Protein AF-X1DG76-F1 (afdb_monomer_lite)

InterPro domains:
  IPR006342 Me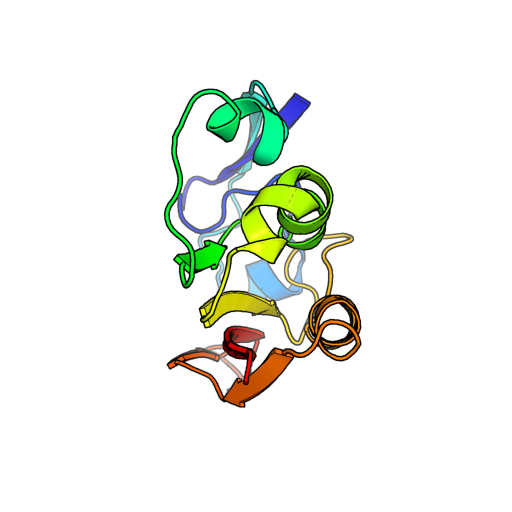thyltransferase FkbM [PF05050] (11-111)
  IPR006342 Methyltransferase FkbM [TIGR01444] (19-85)
  IPR029063 S-adenosyl-L-methionine-dependent methyltransferase superfamily [G3DSA:3.40.50.150] (1-119)
  IPR029063 S-adenosyl-L-methionine-dependent methyltransferase superfamily [SSF53335] (3-111)
  IPR053188 FkbM Methyltransferase [PTHR36973] (4-135)

Secondary structure (DSSP, 8-state):
-EEEEESSGGG-BSSPBPHHHHHH-GGG--EEEEE-----HHHHHTTS---SSEEEEE--SS-HHHHHHT-HHHHHTEEEEEEEEESS-SBTT---HHHHHHHHHTTTEEEEEEEEEEE-TTT--EEEEEEEEEE-

Sequence (136 aa):
TEFNLNDFSASSSFHIISQSHVQAFPQTTNTRPIKVKVERLDDILSGYDLEEELLIKVDVQGFEDKVIAGGKVTFSKAKILLIEVSFVTLYESQPLFEDIYAQFISTGFRYAGNLDQVVNPVNGEILQADAIFIRN

Organism: NCBI:txid412755

Foldseek 3Di:
DKWKQFPPRLQTANFAFDPLLCQLPVSRPGIDIDDDDDAQPCVVCVPPPDAAADEEEDRHNQCQVVNCVSCVVVVLRHQKYFYKAFCDDRGPPGDHPVRVQVVPPVVQKDWDDFPDFDARPPPRHTTITRTMIGHD

Structure (mmCIF, N/CA/C/O backbone):
data_AF-X1DG76-F1
#
_entry.id   AF-X1DG76-F1
#
loop_
_atom_site.group_PDB
_atom_site.id
_atom_site.type_symbol
_atom_site.label_atom_id
_atom_site.label_alt_id
_atom_site.label_comp_id
_atom_site.label_asym_id
_atom_site.label_entity_id
_atom_site.label_seq_id
_atom_site.pdbx_PDB_ins_code
_atom_site.Cartn_x
_atom_site.Cartn_y
_atom_site.Cartn_z
_atom_site.occupancy
_atom_site.B_iso_or_equiv
_atom_site.auth_seq_id
_atom_site.auth_comp_id
_atom_site.auth_asym_id
_atom_site.auth_atom_id
_atom_site.pdbx_PDB_model_num
ATOM 1 N N . THR A 1 1 ? 15.184 10.406 5.556 1.00 91.69 1 THR A N 1
ATOM 2 C CA . THR A 1 1 ? 15.323 9.117 4.845 1.00 91.69 1 THR A CA 1
ATOM 3 C C . THR A 1 1 ? 15.474 9.374 3.359 1.00 91.69 1 THR A C 1
ATOM 5 O O . THR A 1 1 ? 15.125 10.463 2.913 1.00 91.69 1 THR A O 1
ATOM 8 N N . GLU A 1 2 ? 16.081 8.453 2.617 1.00 96.06 2 GLU A N 1
ATOM 9 C CA . GLU A 1 2 ? 16.144 8.525 1.152 1.00 96.06 2 GLU A CA 1
ATOM 10 C C . GLU A 1 2 ? 14.857 7.964 0.544 1.00 96.06 2 GLU A C 1
ATOM 12 O O . GLU A 1 2 ? 14.339 6.977 1.053 1.00 96.06 2 GLU A O 1
ATOM 17 N N . PHE A 1 3 ? 14.332 8.619 -0.486 1.00 97.88 3 PHE A N 1
ATOM 18 C CA . PHE A 1 3 ? 13.124 8.232 -1.210 1.00 97.88 3 PHE A CA 1
ATOM 19 C C . PHE A 1 3 ? 13.397 8.305 -2.710 1.00 97.88 3 PHE A C 1
ATOM 21 O O . PHE A 1 3 ? 14.063 9.234 -3.174 1.00 97.88 3 PHE A O 1
ATOM 28 N N . ASN A 1 4 ? 12.884 7.336 -3.454 1.00 97.94 4 ASN A N 1
ATOM 29 C CA . ASN A 1 4 ? 13.097 7.188 -4.881 1.00 97.94 4 ASN A CA 1
ATOM 30 C C . ASN A 1 4 ? 11.962 7.894 -5.630 1.00 97.94 4 ASN A C 1
ATOM 32 O O . ASN A 1 4 ? 10.866 7.357 -5.789 1.00 97.94 4 ASN A O 1
ATOM 36 N N . LEU A 1 5 ? 12.220 9.126 -6.071 1.00 98.00 5 LEU A N 1
ATOM 37 C CA . LEU A 1 5 ? 11.264 9.903 -6.853 1.00 98.00 5 LEU A CA 1
ATOM 38 C C . LEU A 1 5 ? 11.346 9.484 -8.322 1.00 98.00 5 LEU A C 1
ATOM 40 O O . LEU A 1 5 ? 12.399 9.640 -8.945 1.00 98.00 5 LEU A O 1
ATOM 44 N N . ASN A 1 6 ? 10.239 8.977 -8.854 1.00 98.12 6 ASN A N 1
ATOM 45 C CA . ASN A 1 6 ? 10.119 8.556 -10.244 1.00 98.12 6 ASN A CA 1
ATOM 46 C C . ASN A 1 6 ? 9.556 9.690 -11.117 1.00 98.12 6 ASN A C 1
ATOM 48 O O . ASN A 1 6 ? 8.743 10.487 -10.644 1.00 98.12 6 ASN A O 1
ATOM 52 N N . ASP A 1 7 ? 9.959 9.752 -12.388 1.00 97.12 7 ASP A N 1
ATOM 53 C CA . ASP A 1 7 ? 9.389 10.707 -13.353 1.00 97.12 7 ASP A CA 1
ATOM 54 C C . ASP A 1 7 ? 7.881 10.470 -13.567 1.00 97.12 7 ASP A C 1
ATOM 56 O O . ASP A 1 7 ? 7.115 11.419 -13.747 1.00 97.12 7 ASP A O 1
ATOM 60 N N . PHE A 1 8 ? 7.435 9.212 -13.489 1.00 95.94 8 PHE A N 1
ATOM 61 C CA . PHE A 1 8 ? 6.028 8.862 -13.360 1.00 95.94 8 PHE A CA 1
ATOM 62 C C . PHE A 1 8 ? 5.655 8.834 -11.876 1.00 95.94 8 PHE A C 1
ATOM 64 O O . PHE A 1 8 ? 5.919 7.866 -11.164 1.00 95.94 8 PHE A O 1
ATOM 71 N N . SER A 1 9 ? 5.047 9.920 -11.390 1.00 92.62 9 SER A N 1
ATOM 72 C CA . SER A 1 9 ? 4.872 10.165 -9.951 1.00 92.62 9 SER A CA 1
ATOM 73 C C . SER A 1 9 ? 4.184 9.025 -9.195 1.00 92.62 9 SER A C 1
ATOM 75 O O . SER A 1 9 ? 4.544 8.778 -8.046 1.00 92.62 9 SER A O 1
ATOM 77 N N . ALA A 1 10 ? 3.252 8.316 -9.843 1.00 93.75 10 ALA A N 1
ATOM 78 C CA . ALA A 1 10 ? 2.527 7.185 -9.265 1.00 93.75 10 ALA A CA 1
ATOM 79 C C . ALA A 1 10 ? 3.415 5.966 -8.952 1.00 93.75 10 ALA A C 1
ATOM 81 O O . ALA A 1 10 ? 2.981 5.097 -8.217 1.00 93.75 10 ALA A O 1
ATOM 82 N N . SER A 1 11 ? 4.659 5.918 -9.444 1.00 96.81 11 SER A N 1
ATOM 83 C CA . SER A 1 11 ? 5.606 4.830 -9.163 1.00 96.81 11 SER A CA 1
ATOM 84 C C . SER A 1 11 ? 6.736 5.223 -8.205 1.00 96.81 11 SER A C 1
ATOM 86 O O . SER A 1 11 ? 7.717 4.488 -8.075 1.00 96.81 11 SER A O 1
ATOM 88 N N . SER A 1 12 ? 6.636 6.374 -7.536 1.00 97.69 12 SER A N 1
ATOM 89 C CA . SER A 1 12 ? 7.638 6.793 -6.548 1.00 97.69 12 SER A CA 1
ATOM 90 C C . SER A 1 12 ? 7.518 5.974 -5.262 1.00 97.69 12 SER A C 1
ATOM 92 O O . SER A 1 12 ? 6.417 5.786 -4.758 1.00 97.69 12 SER A O 1
ATOM 94 N N . SER A 1 13 ? 8.640 5.525 -4.700 1.00 97.69 13 SER A N 1
ATOM 95 C CA . SER A 1 13 ? 8.638 4.611 -3.549 1.00 97.69 13 SER A CA 1
ATOM 96 C C . S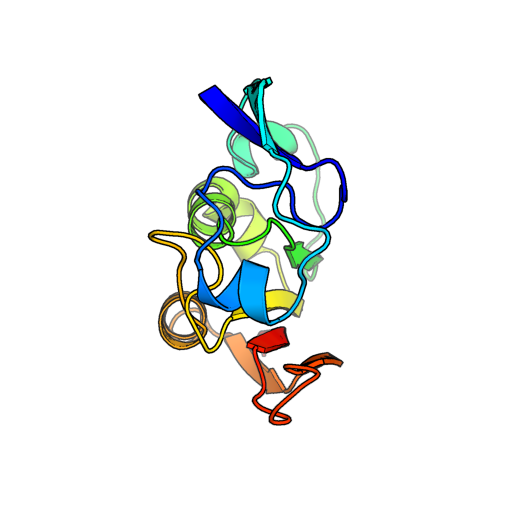ER A 1 13 ? 9.865 4.797 -2.653 1.00 97.69 13 SER A C 1
ATOM 98 O O . SER A 1 13 ? 10.865 5.401 -3.033 1.00 97.69 13 SER A O 1
ATOM 100 N N . PHE A 1 14 ? 9.818 4.262 -1.433 1.00 97.50 14 PHE A N 1
ATOM 101 C CA . PHE A 1 14 ? 11.026 4.057 -0.625 1.00 97.50 14 PHE A CA 1
ATOM 102 C C . PHE A 1 14 ? 11.874 2.887 -1.134 1.00 97.50 14 PHE A C 1
ATOM 104 O O . PHE A 1 14 ? 13.072 2.829 -0.857 1.00 97.50 14 PHE A O 1
ATOM 111 N N . HIS A 1 15 ? 11.263 1.973 -1.881 1.00 97.25 15 HIS A N 1
ATOM 112 C CA . HIS A 1 15 ? 11.909 0.793 -2.430 1.00 97.25 15 HIS A CA 1
ATOM 113 C C . HIS A 1 15 ? 12.430 1.039 -3.849 1.00 97.25 15 HIS A C 1
ATOM 115 O O . HIS A 1 15 ? 12.040 1.992 -4.528 1.00 97.25 15 HIS A O 1
ATOM 121 N N . ILE A 1 16 ? 13.365 0.194 -4.278 1.00 97.00 16 ILE A N 1
ATOM 122 C CA . ILE A 1 16 ? 13.906 0.202 -5.640 1.00 97.00 16 ILE A CA 1
ATOM 123 C C . ILE A 1 16 ? 12.899 -0.503 -6.549 1.00 97.00 16 ILE A C 1
ATOM 125 O O . ILE A 1 16 ? 12.393 -1.560 -6.188 1.00 97.00 16 ILE A O 1
ATOM 129 N N . ILE A 1 17 ? 12.596 0.069 -7.713 1.00 96.94 17 ILE A N 1
ATOM 130 C CA . ILE A 1 17 ? 11.694 -0.548 -8.697 1.00 96.94 17 ILE A CA 1
ATOM 131 C C . ILE A 1 17 ? 12.324 -1.840 -9.235 1.00 96.94 17 ILE A C 1
ATOM 133 O O . ILE A 1 17 ? 13.488 -1.849 -9.636 1.00 96.94 17 ILE A O 1
ATOM 137 N N . SER A 1 18 ? 11.551 -2.927 -9.263 1.00 97.06 18 SER A N 1
ATOM 138 C CA . SER A 1 18 ? 12.010 -4.222 -9.765 1.00 97.06 18 SER A CA 1
ATOM 139 C C . SER A 1 18 ? 12.012 -4.285 -11.299 1.00 97.06 18 SER A C 1
ATOM 141 O O . SER A 1 18 ? 11.375 -3.495 -12.001 1.00 97.06 18 SER A O 1
ATOM 143 N N . GLN A 1 19 ? 12.691 -5.292 -11.853 1.00 95.25 19 GLN A N 1
ATOM 144 C CA . GLN A 1 19 ? 12.702 -5.507 -13.300 1.00 95.25 19 GLN A CA 1
ATOM 145 C C . GLN A 1 19 ? 11.311 -5.845 -13.865 1.00 95.25 19 GLN A C 1
ATOM 147 O O . GLN A 1 19 ? 10.984 -5.395 -14.961 1.00 95.25 19 GLN A O 1
ATOM 152 N N . SER A 1 20 ? 10.489 -6.614 -13.145 1.00 93.81 20 SER A N 1
ATOM 153 C CA . SER A 1 20 ? 9.125 -6.966 -13.574 1.00 93.81 20 SER A CA 1
ATOM 154 C C . SER A 1 20 ? 8.223 -5.737 -13.661 1.00 93.81 20 SER A C 1
ATOM 156 O O . SER A 1 20 ? 7.438 -5.632 -14.601 1.00 93.81 20 SER A O 1
ATOM 158 N N . HIS A 1 21 ? 8.385 -4.770 -12.752 1.00 96.50 21 HIS A N 1
ATOM 159 C CA . HIS A 1 21 ? 7.687 -3.490 -12.837 1.00 96.50 21 HIS A CA 1
ATOM 160 C C . HIS A 1 21 ? 8.092 -2.737 -14.106 1.00 96.50 21 HIS A C 1
ATOM 162 O O . HIS A 1 21 ? 7.225 -2.371 -14.891 1.00 96.50 21 HIS A O 1
ATOM 168 N N . VAL A 1 22 ? 9.393 -2.574 -14.370 1.00 96.44 22 VAL A N 1
ATOM 169 C CA . VAL A 1 22 ? 9.875 -1.903 -15.595 1.00 96.44 22 VAL A CA 1
ATOM 170 C C . VAL A 1 22 ? 9.393 -2.611 -16.865 1.00 96.44 22 VAL A C 1
ATOM 172 O O . VAL A 1 22 ? 9.063 -1.958 -17.850 1.00 96.44 22 VAL A O 1
ATOM 175 N N . GLN A 1 23 ? 9.338 -3.944 -16.865 1.00 95.19 23 GLN A N 1
ATOM 176 C CA . GLN A 1 23 ? 8.831 -4.710 -18.006 1.00 95.19 23 GLN A CA 1
ATOM 177 C C . GLN A 1 23 ? 7.336 -4.471 -18.249 1.00 95.19 23 GLN A C 1
ATOM 179 O O . GLN A 1 23 ? 6.929 -4.341 -19.402 1.00 95.19 23 GLN A O 1
ATOM 184 N N . ALA A 1 24 ? 6.531 -4.402 -17.186 1.00 95.25 24 ALA A N 1
ATOM 185 C CA . ALA A 1 24 ? 5.104 -4.107 -17.283 1.00 95.25 24 ALA A CA 1
ATOM 186 C C . ALA A 1 24 ? 4.837 -2.632 -17.633 1.00 95.25 24 ALA A C 1
ATOM 188 O O . ALA A 1 24 ? 3.929 -2.336 -18.409 1.00 95.25 24 ALA A O 1
ATOM 189 N N . PHE A 1 25 ? 5.650 -1.715 -17.104 1.00 95.44 25 PHE A N 1
ATOM 190 C CA . PHE A 1 25 ? 5.480 -0.268 -17.221 1.00 95.44 25 PHE A CA 1
ATOM 191 C C . PHE A 1 25 ? 6.811 0.424 -17.565 1.00 95.44 25 PHE A C 1
ATOM 193 O O . PHE A 1 25 ? 7.445 1.025 -16.698 1.00 95.44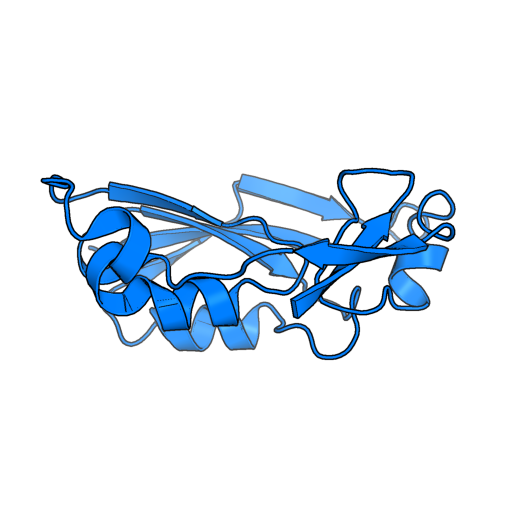 25 PHE A O 1
ATOM 200 N N . PRO A 1 26 ? 7.254 0.399 -18.836 1.00 95.56 26 PRO A N 1
ATOM 201 C CA . PRO A 1 26 ? 8.561 0.931 -19.235 1.00 95.56 26 PRO A CA 1
ATOM 202 C C . PRO A 1 26 ? 8.789 2.416 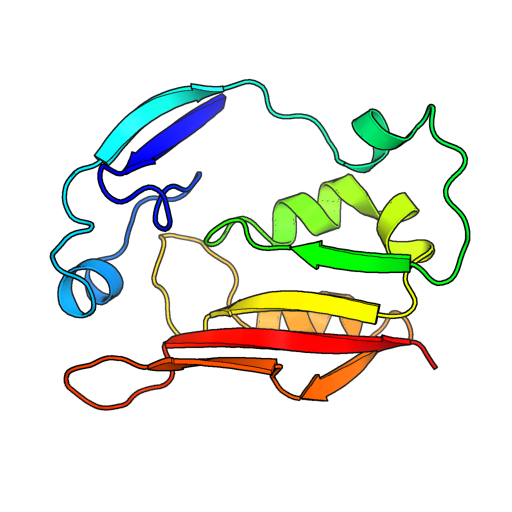-18.927 1.00 95.56 26 PRO A C 1
ATOM 204 O O . PRO A 1 26 ? 9.931 2.861 -18.871 1.00 95.56 26 PRO A O 1
ATOM 207 N N . GLN A 1 27 ? 7.728 3.199 -18.710 1.00 95.50 27 GLN A N 1
ATOM 208 C CA . GLN A 1 27 ? 7.833 4.606 -18.319 1.00 95.50 27 GLN A CA 1
ATOM 209 C C . GLN A 1 27 ? 8.418 4.825 -16.911 1.00 95.50 27 GLN A C 1
ATOM 211 O O . GLN A 1 27 ? 8.738 5.959 -16.567 1.00 95.50 27 GLN A O 1
ATOM 216 N N . THR A 1 28 ? 8.569 3.774 -16.099 1.00 96.25 28 THR A N 1
ATOM 217 C CA . THR A 1 28 ? 9.014 3.873 -14.699 1.00 96.25 28 THR A CA 1
ATOM 218 C C . THR A 1 28 ? 10.526 3.693 -14.522 1.00 96.25 28 THR A C 1
ATOM 220 O O . THR A 1 28 ? 11.015 3.614 -13.398 1.00 96.25 28 THR A O 1
ATOM 223 N N . THR A 1 29 ? 11.317 3.678 -15.599 1.00 94.75 29 THR A N 1
ATOM 224 C CA . THR A 1 29 ? 12.780 3.482 -15.516 1.00 94.75 29 THR A CA 1
ATOM 225 C C . THR A 1 29 ? 13.522 4.629 -14.838 1.00 94.75 29 THR A C 1
ATOM 227 O O . THR A 1 29 ? 14.594 4.426 -14.269 1.00 94.75 29 THR A O 1
ATOM 230 N N . ASN A 1 30 ? 12.989 5.847 -14.919 1.00 96.19 30 ASN A N 1
ATOM 231 C CA . ASN A 1 30 ? 13.712 7.043 -14.510 1.00 96.19 30 ASN A CA 1
ATOM 232 C C . ASN A 1 30 ? 13.387 7.403 -13.067 1.00 96.19 30 ASN A C 1
ATOM 234 O O . ASN A 1 30 ? 12.300 7.887 -12.756 1.00 96.19 30 ASN A O 1
ATOM 238 N N . THR A 1 31 ? 14.363 7.184 -12.190 1.00 96.81 31 THR A N 1
ATOM 239 C CA . THR A 1 31 ? 14.227 7.427 -10.758 1.00 96.81 31 THR A CA 1
ATOM 240 C C . THR A 1 31 ? 15.438 8.172 -10.219 1.00 96.81 31 THR A C 1
ATOM 242 O O . THR A 1 31 ? 16.571 7.910 -10.625 1.00 96.81 31 THR A O 1
ATOM 245 N N . ARG A 1 32 ? 15.211 9.095 -9.282 1.00 97.38 32 ARG A N 1
ATOM 246 C CA . ARG A 1 32 ? 16.276 9.832 -8.595 1.00 97.38 32 ARG A CA 1
ATOM 247 C C . ARG A 1 32 ? 16.060 9.870 -7.081 1.00 97.38 32 ARG A C 1
ATOM 249 O O . ARG A 1 32 ? 14.925 10.050 -6.635 1.00 97.38 32 ARG A O 1
ATOM 256 N N . PRO A 1 33 ? 17.132 9.774 -6.278 1.00 97.75 33 PRO A N 1
ATOM 257 C CA . PRO A 1 33 ? 17.011 9.863 -4.834 1.00 97.75 33 PRO A CA 1
ATOM 258 C C . PRO A 1 33 ? 16.717 11.303 -4.402 1.00 97.75 33 PRO A C 1
ATOM 260 O O . PRO A 1 33 ? 17.321 12.265 -4.886 1.00 97.75 33 PRO A O 1
ATOM 263 N N . ILE A 1 34 ? 15.808 11.451 -3.444 1.00 98.19 34 ILE A N 1
ATOM 264 C CA . ILE A 1 34 ? 15.563 12.690 -2.704 1.00 98.19 34 ILE A CA 1
ATOM 265 C C . ILE A 1 34 ? 15.582 12.414 -1.200 1.00 98.19 34 ILE A C 1
ATOM 267 O O . ILE A 1 34 ? 15.352 11.292 -0.749 1.00 98.19 34 ILE A O 1
ATOM 271 N N . LYS A 1 35 ? 15.856 13.444 -0.393 1.00 98.19 35 LYS A N 1
ATOM 272 C CA . LYS A 1 35 ? 15.713 13.350 1.064 1.00 98.19 35 LYS A CA 1
ATOM 273 C C . LYS A 1 35 ? 14.323 13.817 1.476 1.00 98.19 35 LYS A C 1
ATOM 275 O O . LYS A 1 35 ? 13.915 14.922 1.135 1.00 98.19 35 LYS A O 1
ATOM 280 N N . VAL A 1 36 ? 13.640 12.983 2.254 1.00 97.62 36 VAL A N 1
ATOM 281 C CA . VAL A 1 36 ? 12.319 13.271 2.828 1.00 97.62 36 VAL A CA 1
ATOM 282 C C . VAL A 1 36 ? 12.319 13.028 4.336 1.00 97.62 36 VAL A C 1
ATOM 284 O O . VAL A 1 36 ? 13.124 12.243 4.863 1.00 97.62 36 VAL A O 1
ATOM 287 N N . LYS A 1 37 ? 11.411 13.710 5.036 1.00 97.38 37 LYS A N 1
ATOM 288 C CA . LYS A 1 37 ? 11.074 13.418 6.431 1.00 97.38 37 LYS A CA 1
ATOM 289 C C . LYS A 1 37 ? 10.103 12.234 6.457 1.00 97.38 37 LYS A C 1
ATOM 291 O O . LYS A 1 37 ? 9.226 12.152 5.606 1.00 97.38 37 LYS A O 1
ATOM 296 N N . VAL A 1 38 ? 10.284 11.329 7.413 1.00 97.19 38 VAL A N 1
ATOM 297 C CA . VAL A 1 38 ? 9.388 10.189 7.646 1.00 97.19 38 VAL A CA 1
ATOM 298 C C . VAL A 1 38 ? 8.960 10.239 9.102 1.00 97.19 38 VAL A C 1
ATOM 300 O O . VAL A 1 38 ? 9.807 10.394 9.981 1.00 97.19 38 VAL A O 1
ATOM 303 N N . GLU A 1 39 ? 7.661 10.129 9.339 1.00 97.69 39 GLU A N 1
ATOM 304 C CA . GLU A 1 39 ? 7.041 10.150 10.663 1.00 97.69 39 GLU A CA 1
ATOM 305 C C . GLU A 1 39 ? 6.039 9.002 10.758 1.00 97.69 39 GLU A C 1
ATOM 307 O O . GLU A 1 39 ? 5.504 8.551 9.743 1.00 97.69 39 GLU A O 1
ATOM 312 N N . ARG A 1 40 ? 5.805 8.499 11.972 1.00 98.31 40 ARG A N 1
ATOM 313 C CA . ARG A 1 40 ? 4.790 7.468 12.192 1.00 98.31 40 ARG A CA 1
ATOM 314 C C . ARG A 1 40 ? 3.406 8.087 12.034 1.00 98.31 40 ARG A C 1
ATOM 316 O O . ARG A 1 40 ? 3.182 9.211 12.481 1.00 98.31 40 ARG A O 1
ATOM 323 N N . LEU A 1 41 ? 2.480 7.332 11.450 1.00 98.19 41 LEU A N 1
ATOM 324 C CA . LEU A 1 41 ? 1.101 7.777 11.266 1.00 98.19 41 LEU A CA 1
ATOM 325 C C . LEU A 1 41 ? 0.449 8.163 12.604 1.00 98.19 41 LEU A C 1
ATOM 327 O O . LEU A 1 41 ? -0.169 9.220 12.696 1.00 98.19 41 LEU A O 1
ATOM 331 N N . ASP A 1 42 ? 0.674 7.368 13.653 1.00 98.44 42 ASP A N 1
ATOM 332 C CA . ASP A 1 42 ? 0.148 7.654 14.993 1.00 98.44 42 ASP A CA 1
ATOM 333 C C . ASP A 1 42 ? 0.714 8.956 15.590 1.00 98.44 42 ASP A C 1
ATOM 335 O O . ASP A 1 42 ? -0.002 9.665 16.293 1.00 98.44 42 ASP A O 1
ATOM 339 N N . ASP A 1 43 ? 1.971 9.315 15.296 1.00 98.19 43 ASP A N 1
ATOM 340 C CA . ASP A 1 43 ? 2.563 10.566 15.795 1.00 98.19 43 ASP A CA 1
ATOM 341 C C . ASP A 1 43 ? 1.930 11.778 15.103 1.00 98.19 43 ASP A C 1
ATOM 343 O O . ASP A 1 43 ? 1.572 12.752 15.769 1.00 98.19 43 ASP A O 1
ATOM 347 N N . ILE A 1 44 ? 1.736 11.695 13.781 1.00 96.81 44 ILE A N 1
ATOM 348 C CA . ILE A 1 44 ? 1.089 12.745 12.982 1.00 96.81 44 ILE A CA 1
ATOM 349 C C . ILE A 1 44 ? -0.345 12.984 13.470 1.00 96.81 44 ILE A C 1
ATOM 351 O O . ILE A 1 44 ? -0.788 14.130 13.553 1.00 96.81 44 ILE A O 1
ATOM 355 N N . LEU A 1 45 ? -1.065 11.910 13.801 1.00 96.88 45 LEU A N 1
ATOM 356 C CA . LEU A 1 45 ? -2.479 11.966 14.168 1.00 96.88 45 LEU A CA 1
ATOM 357 C C . LEU A 1 45 ? -2.731 12.109 15.677 1.00 96.88 45 LEU A C 1
ATOM 359 O O . LEU A 1 45 ? -3.875 12.295 16.078 1.00 96.88 45 LEU A O 1
ATOM 363 N N . SER A 1 46 ? -1.688 12.102 16.513 1.00 94.19 46 SER A N 1
ATOM 364 C CA . SER A 1 46 ? -1.799 12.155 17.983 1.00 94.19 46 SER A CA 1
ATOM 365 C C . SER A 1 46 ? -2.566 13.366 18.537 1.00 94.19 46 SER A C 1
ATOM 367 O O . SER A 1 46 ? -3.145 13.281 19.618 1.00 94.19 46 SER A O 1
ATOM 369 N N . GLY A 1 47 ? -2.577 14.488 17.812 1.00 91.00 47 GLY A N 1
ATOM 370 C CA . GLY A 1 47 ? -3.303 15.708 18.184 1.00 91.00 47 GLY A CA 1
ATOM 371 C C . GLY A 1 47 ? -4.716 15.820 17.605 1.00 91.00 47 GLY A C 1
ATOM 372 O O . GLY A 1 47 ? -5.371 16.837 17.826 1.00 91.00 47 GLY A O 1
ATOM 373 N N . TYR A 1 48 ? -5.172 14.823 16.845 1.00 93.69 48 TYR A N 1
ATOM 374 C CA . TYR A 1 48 ? -6.479 14.824 16.195 1.00 93.69 48 TYR A CA 1
ATOM 375 C C . TYR A 1 48 ? -7.444 13.910 16.950 1.00 93.69 48 TYR A C 1
ATOM 377 O O . TYR A 1 48 ? -7.124 12.760 17.254 1.00 93.69 48 TYR A O 1
ATOM 385 N N . ASP A 1 49 ? -8.650 14.409 17.212 1.00 92.88 49 ASP A N 1
ATOM 386 C CA . ASP A 1 49 ? -9.732 13.592 17.759 1.00 92.88 49 ASP A CA 1
ATOM 387 C C . ASP A 1 49 ? -10.396 12.808 16.622 1.00 92.88 49 ASP A C 1
ATOM 389 O O . ASP A 1 49 ? -11.328 13.274 15.969 1.00 92.88 49 ASP A O 1
ATOM 393 N N . LEU A 1 50 ? -9.812 11.654 16.298 1.00 94.06 50 LEU A N 1
ATOM 394 C CA . LEU A 1 50 ? -10.350 10.764 15.274 1.00 94.06 50 LEU A CA 1
ATOM 395 C C . LEU A 1 50 ? -11.548 9.995 15.823 1.00 94.06 50 LEU A C 1
ATOM 397 O O . LEU A 1 50 ? -11.408 9.280 16.824 1.00 94.06 50 LEU A O 1
ATOM 401 N N . GLU A 1 51 ? -12.671 10.084 15.115 1.00 93.12 51 GLU A N 1
ATOM 402 C CA . GLU A 1 51 ? -13.832 9.226 15.336 1.00 93.12 51 GLU A CA 1
ATOM 403 C C . GLU A 1 51 ? -13.481 7.743 15.129 1.00 93.12 51 GLU A C 1
ATOM 405 O O . GLU A 1 51 ? -12.453 7.382 14.544 1.00 93.12 51 GLU A O 1
ATOM 410 N N . GLU A 1 52 ? -14.338 6.875 15.655 1.00 93.88 52 GLU A N 1
ATOM 411 C CA . GLU A 1 52 ? -14.275 5.445 15.372 1.00 93.88 52 GLU A CA 1
ATOM 412 C C . GLU A 1 52 ? -14.835 5.147 13.973 1.00 93.88 52 GLU A C 1
ATOM 414 O O . GLU A 1 52 ? -15.365 6.009 13.277 1.00 93.88 52 GLU A O 1
ATOM 419 N N . GLU A 1 53 ? -14.718 3.890 13.565 1.00 95.81 53 GLU A N 1
ATOM 420 C CA . GLU A 1 53 ? -15.233 3.375 12.296 1.00 95.81 53 GLU A CA 1
ATOM 421 C C . GLU A 1 53 ? -14.629 4.017 11.035 1.00 95.81 53 GLU A C 1
ATOM 423 O O . GLU A 1 53 ? -15.277 4.144 9.995 1.00 95.81 53 GLU A O 1
ATOM 428 N N . LEU A 1 54 ? -13.339 4.350 11.096 1.00 97.50 54 LEU A N 1
ATOM 429 C CA . LEU A 1 54 ? -12.626 4.980 9.986 1.00 97.50 54 LEU A CA 1
ATOM 430 C C . LEU A 1 54 ? -12.580 4.091 8.735 1.00 97.50 54 LEU A C 1
ATOM 432 O O . LEU A 1 54 ? -12.428 2.865 8.817 1.00 97.50 54 LEU A O 1
ATOM 436 N N . LEU A 1 55 ? -12.599 4.741 7.570 1.00 98.00 55 LEU A N 1
ATOM 437 C CA . LEU A 1 55 ? -12.048 4.184 6.340 1.00 98.00 55 LEU A CA 1
ATOM 438 C C . LEU A 1 55 ? -10.600 4.657 6.202 1.00 98.00 55 LEU A C 1
ATOM 440 O O . LEU A 1 55 ? -10.349 5.859 6.134 1.00 98.00 55 LEU A O 1
ATOM 444 N N . ILE A 1 56 ? -9.654 3.720 6.131 1.00 98.19 56 ILE A N 1
ATOM 445 C CA . ILE A 1 56 ? -8.235 4.022 5.896 1.00 98.19 56 ILE A CA 1
ATOM 446 C C . ILE A 1 56 ? -7.831 3.483 4.525 1.00 98.19 56 ILE A C 1
ATOM 448 O O . ILE A 1 56 ? -7.913 2.278 4.290 1.00 98.19 56 ILE A O 1
ATOM 452 N N . LYS A 1 57 ? -7.357 4.367 3.638 1.00 98.44 57 LYS A N 1
ATOM 453 C CA . LYS A 1 57 ? -6.695 3.990 2.381 1.00 98.44 57 LYS A CA 1
ATOM 454 C C . LYS A 1 57 ? -5.183 4.104 2.541 1.00 98.44 57 LYS A C 1
ATOM 456 O O . LYS A 1 57 ? -4.696 5.135 3.001 1.00 98.44 57 LYS A O 1
ATOM 461 N N . VAL A 1 58 ? -4.456 3.060 2.151 1.00 98.31 58 VAL A N 1
ATOM 462 C CA . VAL A 1 58 ? -2.994 3.079 2.036 1.00 98.31 58 VAL A CA 1
ATOM 463 C C . VAL A 1 58 ? -2.583 2.717 0.617 1.00 98.31 58 VAL A C 1
ATOM 465 O O . VAL A 1 58 ? -3.055 1.734 0.049 1.00 98.31 58 VAL A O 1
ATOM 468 N N . ASP A 1 59 ? -1.725 3.558 0.057 1.00 97.44 59 ASP A N 1
ATOM 469 C CA . ASP A 1 59 ? -1.178 3.452 -1.289 1.00 97.44 59 ASP A CA 1
ATOM 470 C C . ASP A 1 59 ? 0.201 4.109 -1.268 1.00 97.44 59 ASP A C 1
ATOM 472 O O . ASP A 1 59 ? 0.322 5.335 -1.339 1.00 97.44 59 ASP A O 1
ATOM 476 N N . VAL A 1 60 ? 1.231 3.323 -0.969 1.00 96.62 60 VAL A N 1
ATOM 477 C CA . VAL A 1 60 ? 2.595 3.838 -0.782 1.00 96.62 60 VAL A CA 1
ATOM 478 C C . VAL A 1 60 ? 3.619 2.996 -1.536 1.00 96.62 60 VAL A C 1
ATOM 480 O O . VAL A 1 60 ? 4.803 3.002 -1.186 1.00 96.62 60 VAL A O 1
ATOM 483 N N . GLN A 1 61 ? 3.162 2.317 -2.592 1.00 96.12 61 GLN A N 1
ATOM 484 C CA . GLN A 1 61 ? 3.979 1.664 -3.607 1.00 96.12 61 GLN A CA 1
ATOM 485 C C . GLN A 1 61 ? 5.031 0.724 -2.995 1.00 96.12 61 GLN A C 1
ATOM 487 O O . GLN A 1 61 ? 6.235 0.841 -3.250 1.00 96.12 61 GLN A O 1
ATOM 492 N N . GLY A 1 62 ? 4.579 -0.182 -2.125 1.00 96.38 62 GLY A N 1
ATOM 493 C CA . GLY A 1 62 ? 5.404 -1.220 -1.501 1.00 96.38 62 GLY A CA 1
ATOM 494 C C . GLY A 1 62 ? 5.882 -0.907 -0.080 1.00 96.38 62 GLY A C 1
ATOM 495 O O . GLY A 1 62 ? 6.663 -1.679 0.470 1.00 96.38 62 GLY A O 1
ATOM 496 N N . PHE A 1 63 ? 5.457 0.208 0.523 1.00 97.50 63 PHE A N 1
ATOM 497 C CA . PHE A 1 63 ? 5.810 0.596 1.901 1.00 97.50 63 PHE A CA 1
ATOM 498 C C . PHE A 1 63 ? 4.647 0.430 2.903 1.00 97.50 63 PHE A C 1
ATOM 500 O O . PHE A 1 63 ? 4.661 1.007 3.996 1.00 97.50 63 PHE A O 1
ATOM 507 N N . GLU A 1 64 ? 3.610 -0.328 2.529 1.00 98.31 64 GLU A N 1
ATOM 508 C CA . GLU A 1 64 ? 2.341 -0.439 3.258 1.00 98.31 64 GLU A CA 1
ATOM 509 C C . GLU A 1 64 ? 2.541 -1.005 4.665 1.00 98.31 64 GLU A C 1
ATOM 511 O O . GLU A 1 64 ? 1.984 -0.484 5.633 1.00 98.31 64 GLU A O 1
ATOM 516 N N . ASP A 1 65 ? 3.388 -2.026 4.811 1.00 98.00 65 ASP A N 1
ATOM 517 C CA . ASP A 1 65 ? 3.658 -2.666 6.100 1.00 98.00 65 ASP A CA 1
ATOM 518 C C . ASP A 1 65 ? 4.271 -1.689 7.121 1.00 98.00 65 ASP A C 1
ATOM 520 O O . ASP A 1 65 ? 3.964 -1.747 8.314 1.00 98.00 65 ASP A O 1
ATOM 524 N N . LYS A 1 66 ? 5.082 -0.727 6.664 1.00 98.19 66 LYS A N 1
ATOM 525 C CA . LYS A 1 66 ? 5.663 0.318 7.516 1.00 98.19 66 LYS A CA 1
ATOM 526 C C . LYS A 1 66 ? 4.632 1.360 7.935 1.00 98.19 66 LYS A C 1
ATOM 528 O O . LYS A 1 66 ? 4.675 1.803 9.085 1.00 98.19 66 LYS A O 1
ATOM 533 N N . VAL A 1 67 ? 3.692 1.718 7.054 1.00 98.31 67 VAL A N 1
ATOM 534 C CA . VAL A 1 67 ? 2.562 2.598 7.407 1.00 98.31 67 VAL A CA 1
ATOM 535 C C . VAL A 1 67 ? 1.690 1.933 8.470 1.00 98.31 67 VAL A C 1
ATOM 537 O O . VAL A 1 67 ? 1.393 2.555 9.489 1.00 98.31 67 VAL A O 1
ATOM 540 N N . ILE A 1 68 ? 1.358 0.652 8.285 1.00 98.00 68 ILE A N 1
ATOM 541 C CA . ILE A 1 68 ? 0.572 -0.137 9.244 1.00 98.00 68 ILE A CA 1
ATOM 542 C C . ILE A 1 68 ? 1.307 -0.231 10.588 1.00 98.00 68 ILE A C 1
ATOM 544 O O . ILE A 1 68 ? 0.732 0.042 11.644 1.00 98.00 68 ILE A O 1
ATOM 548 N N . ALA A 1 69 ? 2.604 -0.553 10.571 1.00 98.00 69 ALA A N 1
ATOM 549 C CA . ALA A 1 69 ? 3.412 -0.659 11.783 1.00 98.00 69 ALA A CA 1
ATOM 550 C C . ALA A 1 69 ? 3.526 0.671 12.550 1.00 98.00 69 ALA A C 1
ATOM 552 O O . ALA A 1 69 ? 3.553 0.660 13.783 1.00 98.00 69 ALA A O 1
ATOM 553 N N . GLY A 1 70 ? 3.585 1.800 11.838 1.00 98.50 70 GLY A N 1
ATOM 554 C CA . GLY A 1 70 ? 3.609 3.146 12.412 1.00 98.50 70 GLY A CA 1
ATOM 555 C C . GLY A 1 70 ? 2.234 3.715 12.779 1.00 98.50 70 GLY A C 1
ATOM 556 O O . GLY A 1 70 ? 2.176 4.822 13.308 1.00 98.50 70 GLY A O 1
ATOM 557 N N . GLY A 1 71 ? 1.146 3.004 12.482 1.00 97.81 71 GLY A N 1
ATOM 558 C CA . GLY A 1 71 ? -0.227 3.487 12.619 1.00 97.81 71 GLY A CA 1
ATOM 559 C C . GLY A 1 71 ? -1.123 2.608 13.485 1.00 97.81 71 GLY A C 1
ATOM 560 O O . GLY A 1 71 ? -2.337 2.659 13.329 1.00 97.81 71 GLY A O 1
ATOM 561 N N . LYS A 1 72 ? -0.578 1.740 14.343 1.00 97.00 72 LYS A N 1
ATOM 562 C CA . LYS A 1 72 ? -1.371 0.712 15.041 1.00 97.00 72 LYS A CA 1
ATOM 563 C C . LYS A 1 72 ? -2.556 1.284 15.825 1.00 97.00 72 LYS A C 1
ATOM 565 O O . LYS A 1 72 ? -3.611 0.653 15.831 1.00 97.00 72 LYS A O 1
ATOM 570 N N . VAL A 1 73 ? -2.399 2.448 16.459 1.00 96.62 73 VAL A N 1
ATOM 571 C CA . VAL A 1 73 ? -3.488 3.118 17.192 1.00 96.62 73 VAL A CA 1
ATOM 572 C C . VAL A 1 73 ? -4.534 3.661 16.217 1.00 96.62 73 VAL A C 1
ATOM 574 O O . VAL A 1 73 ? -5.730 3.472 16.409 1.00 96.62 73 VAL A O 1
ATOM 577 N N . THR A 1 74 ? -4.103 4.276 15.121 1.00 97.44 74 THR A N 1
ATOM 578 C CA . THR A 1 74 ? -5.002 4.766 14.068 1.00 97.44 74 THR A CA 1
ATOM 579 C C . THR A 1 74 ? -5.787 3.615 13.423 1.00 97.44 74 THR A C 1
ATOM 581 O O . THR A 1 74 ? -7.009 3.668 13.302 1.00 97.44 74 THR A O 1
ATOM 584 N N . PHE A 1 75 ? -5.113 2.519 13.072 1.00 97.19 75 PHE A N 1
ATOM 585 C CA . PHE A 1 75 ? -5.727 1.330 12.473 1.00 97.19 75 PHE A CA 1
ATOM 586 C C . PHE A 1 75 ? -6.652 0.584 13.439 1.00 97.19 75 PHE A C 1
ATOM 588 O O . PHE A 1 75 ? -7.596 -0.083 13.002 1.00 97.19 75 PHE A O 1
ATOM 595 N N . SER A 1 76 ? -6.451 0.701 14.757 1.00 95.62 76 SER A N 1
ATOM 596 C CA . SER A 1 76 ? -7.393 0.130 15.723 1.00 95.62 76 SER A CA 1
ATOM 597 C C . SER A 1 76 ? -8.752 0.828 15.705 1.00 95.62 76 SER A C 1
ATOM 599 O O . SER A 1 76 ? -9.706 0.225 16.177 1.00 95.62 76 SER A O 1
ATOM 601 N N . LYS A 1 77 ? -8.872 2.024 15.117 1.00 96.81 77 LYS A N 1
ATOM 602 C CA . LYS A 1 77 ? -10.147 2.743 14.947 1.00 96.81 77 LYS A CA 1
ATOM 603 C C . LYS A 1 77 ? -10.856 2.459 13.619 1.00 96.81 77 LYS A C 1
ATOM 605 O O . LYS A 1 77 ? -11.956 2.943 13.373 1.00 96.81 77 LYS A O 1
ATOM 610 N N . ALA A 1 78 ? -10.237 1.689 12.725 1.00 97.69 78 ALA A N 1
ATOM 611 C CA . ALA A 1 78 ? -10.779 1.461 11.390 1.00 97.69 78 ALA A CA 1
ATOM 612 C C . ALA A 1 78 ? -11.909 0.421 11.359 1.00 97.69 78 ALA A C 1
ATOM 614 O O . ALA A 1 78 ? -11.795 -0.661 11.943 1.00 97.69 78 ALA A O 1
ATOM 615 N N . LYS A 1 79 ? -12.965 0.726 10.592 1.00 98.06 79 LYS A N 1
ATOM 616 C CA . LYS A 1 79 ? -13.997 -0.232 10.158 1.00 98.06 79 LYS A CA 1
ATOM 617 C C . LYS A 1 79 ? -13.666 -0.828 8.796 1.00 98.06 79 LYS A C 1
ATOM 619 O O . LYS A 1 79 ? -13.914 -2.014 8.575 1.00 98.06 79 LYS A O 1
ATOM 624 N N . ILE A 1 80 ? -13.107 -0.014 7.899 1.00 98.38 80 ILE A N 1
ATOM 625 C CA . ILE A 1 80 ? -12.788 -0.388 6.520 1.00 98.38 80 ILE A CA 1
ATOM 626 C C . ILE A 1 80 ? -11.331 -0.033 6.233 1.00 98.38 80 ILE A C 1
ATOM 628 O O . ILE A 1 80 ? -10.879 1.071 6.530 1.00 98.38 80 ILE A O 1
ATOM 632 N N . LEU A 1 81 ? -10.606 -0.961 5.620 1.00 98.56 81 LEU A N 1
ATOM 633 C CA . LEU A 1 81 ? -9.284 -0.714 5.059 1.00 98.56 81 LEU A CA 1
ATOM 634 C C . LEU A 1 81 ? -9.339 -0.920 3.549 1.00 98.56 81 LEU A C 1
ATOM 636 O O . LEU A 1 81 ? -9.915 -1.905 3.088 1.00 98.56 81 LEU A O 1
ATOM 640 N N . LEU A 1 82 ? -8.721 -0.011 2.806 1.00 98.62 82 LEU A N 1
ATOM 641 C CA . LEU A 1 82 ? -8.457 -0.128 1.378 1.00 98.62 82 LEU A CA 1
ATOM 642 C C . LEU A 1 82 ? -6.939 -0.070 1.198 1.00 98.62 82 LEU A C 1
ATOM 644 O O . LEU A 1 82 ? -6.344 0.997 1.301 1.00 98.62 82 LEU A O 1
ATOM 648 N N . ILE A 1 83 ? -6.289 -1.212 1.028 1.00 98.44 83 ILE A N 1
ATOM 649 C CA . ILE A 1 83 ? -4.824 -1.294 1.012 1.00 98.44 83 ILE A CA 1
ATOM 650 C C . ILE A 1 83 ? -4.386 -1.733 -0.377 1.00 98.44 83 ILE A C 1
ATOM 652 O O . ILE A 1 83 ? -4.841 -2.775 -0.848 1.00 98.44 83 ILE A O 1
ATOM 656 N N . GLU A 1 84 ? -3.515 -0.953 -1.020 1.00 98.38 84 GLU A N 1
ATOM 657 C CA . GLU A 1 84 ? -2.843 -1.424 -2.230 1.00 98.38 84 GLU A CA 1
ATOM 658 C C . GLU A 1 84 ? -1.974 -2.633 -1.858 1.00 98.38 84 GLU A C 1
ATOM 660 O O . GLU A 1 84 ? -1.154 -2.581 -0.945 1.00 98.38 84 GLU A O 1
ATOM 665 N N . VAL A 1 85 ? -2.186 -3.756 -2.529 1.00 98.50 85 VAL A N 1
ATOM 666 C CA . VAL A 1 85 ? -1.418 -4.988 -2.341 1.00 98.50 85 VAL A CA 1
ATOM 667 C C . VAL A 1 85 ? -0.827 -5.408 -3.669 1.00 98.50 85 VAL A C 1
ATOM 669 O O . VAL A 1 85 ? -1.414 -5.156 -4.717 1.00 98.50 85 VAL A O 1
ATOM 672 N N . SER A 1 86 ? 0.317 -6.085 -3.636 1.00 98.38 86 SER A N 1
ATOM 673 C CA . SER A 1 86 ? 0.906 -6.695 -4.829 1.00 98.38 86 SER A CA 1
ATOM 674 C C . SER A 1 86 ? 0.884 -8.215 -4.739 1.00 98.38 86 SER A C 1
ATOM 676 O O . SER A 1 86 ? 1.054 -8.780 -3.662 1.00 98.38 86 SER A O 1
ATOM 678 N N . PHE A 1 87 ? 0.707 -8.877 -5.877 1.00 98.19 87 PHE A N 1
ATOM 679 C CA . PHE A 1 87 ? 0.767 -10.340 -6.001 1.00 98.19 87 PHE A CA 1
ATOM 680 C C . PHE A 1 87 ? 2.104 -10.823 -6.573 1.00 98.19 87 PHE A C 1
ATOM 682 O O . PHE A 1 87 ? 2.419 -12.007 -6.515 1.00 98.19 87 PHE A O 1
ATOM 689 N N . VAL A 1 88 ? 2.905 -9.894 -7.097 1.00 97.50 88 VAL A N 1
ATOM 690 C CA . VAL A 1 88 ? 4.278 -10.116 -7.550 1.00 97.50 88 VAL A CA 1
ATOM 691 C C . VAL A 1 88 ? 5.169 -8.984 -7.048 1.00 97.50 88 VAL A C 1
ATOM 693 O O . VAL A 1 88 ? 4.695 -7.901 -6.712 1.00 97.50 88 VAL A O 1
ATOM 696 N N . THR A 1 89 ? 6.480 -9.205 -7.012 1.00 97.62 89 THR A N 1
ATOM 697 C CA . THR A 1 89 ? 7.439 -8.174 -6.599 1.00 97.62 89 THR A CA 1
ATOM 698 C C . THR A 1 89 ? 7.577 -7.097 -7.678 1.00 97.62 89 THR A C 1
ATOM 700 O O . THR A 1 89 ? 8.170 -7.347 -8.724 1.00 97.62 89 THR A O 1
ATOM 703 N N . LEU A 1 90 ? 7.083 -5.888 -7.421 1.00 97.69 90 LEU A N 1
ATOM 704 C CA . LEU A 1 90 ? 7.224 -4.691 -8.266 1.00 97.69 90 LEU A CA 1
ATOM 705 C C . LEU A 1 90 ? 8.274 -3.698 -7.734 1.00 97.69 90 LEU A C 1
ATOM 707 O O . LEU A 1 90 ? 8.772 -2.833 -8.454 1.00 97.69 90 LEU A O 1
ATOM 711 N N . TYR A 1 91 ? 8.632 -3.860 -6.471 1.00 97.88 91 TYR A N 1
ATOM 712 C CA . TYR A 1 91 ? 9.570 -3.076 -5.700 1.00 97.88 91 TYR A CA 1
ATOM 713 C C . TYR A 1 91 ? 10.394 -4.026 -4.826 1.00 97.88 91 TYR A C 1
ATOM 715 O O . TYR A 1 91 ? 9.874 -4.974 -4.242 1.00 97.88 91 TYR A O 1
ATOM 723 N N . GLU A 1 92 ? 11.699 -3.808 -4.726 1.00 96.69 92 GLU A N 1
ATOM 724 C CA . GLU A 1 92 ? 12.584 -4.676 -3.954 1.00 96.69 92 GLU A CA 1
ATOM 725 C C . GLU A 1 92 ? 12.236 -4.661 -2.460 1.00 96.69 92 GLU A C 1
ATOM 727 O O . GLU A 1 92 ? 12.214 -3.605 -1.830 1.00 96.69 92 GLU A O 1
ATOM 732 N N . SER A 1 93 ? 12.073 -5.847 -1.862 1.00 94.69 93 SER A N 1
ATOM 733 C CA . SER A 1 93 ? 11.733 -6.040 -0.437 1.00 94.69 93 SER A CA 1
ATOM 734 C C . SER A 1 93 ? 10.352 -5.530 -0.005 1.00 94.69 93 SER A C 1
ATOM 736 O O . SER A 1 93 ? 10.123 -5.366 1.194 1.00 94.69 93 SER A O 1
ATOM 738 N N . GLN A 1 94 ? 9.442 -5.278 -0.948 1.00 97.25 94 GLN A N 1
ATOM 739 C CA . GLN A 1 94 ? 8.055 -4.959 -0.617 1.00 97.25 94 GLN A CA 1
ATOM 740 C C . GLN A 1 94 ? 7.320 -6.164 0.004 1.00 97.25 94 GLN A C 1
ATOM 742 O O . GLN A 1 94 ? 7.679 -7.308 -0.299 1.00 97.25 94 GLN A O 1
ATOM 747 N N . PRO A 1 95 ? 6.256 -5.937 0.792 1.00 98.12 95 PRO A N 1
ATOM 748 C CA . PRO A 1 95 ? 5.314 -6.989 1.147 1.00 98.12 95 PRO A CA 1
ATOM 749 C C . PRO A 1 95 ? 4.472 -7.412 -0.068 1.00 98.12 95 PRO A C 1
ATOM 751 O O . PRO A 1 95 ? 4.158 -6.599 -0.948 1.00 98.12 95 PRO A O 1
ATOM 754 N N . LEU A 1 96 ? 4.071 -8.681 -0.088 1.00 98.50 96 LEU A N 1
ATOM 755 C CA . LEU A 1 96 ? 3.029 -9.187 -0.979 1.00 98.50 96 LEU A CA 1
ATOM 756 C C . LEU A 1 96 ? 1.677 -9.244 -0.256 1.00 98.50 96 LEU A C 1
ATOM 758 O O . LEU A 1 96 ? 1.564 -8.973 0.944 1.00 98.50 96 LEU A O 1
ATOM 762 N N . PHE A 1 97 ? 0.624 -9.580 -0.997 1.00 98.50 97 PHE A N 1
ATOM 763 C CA . PHE A 1 97 ? -0.732 -9.698 -0.473 1.00 98.50 97 PHE A CA 1
ATOM 764 C C . PHE A 1 97 ? -0.797 -10.571 0.784 1.00 98.50 97 PHE A C 1
ATOM 766 O O . PHE A 1 97 ? -1.440 -10.178 1.754 1.00 98.50 97 PHE A O 1
ATOM 773 N N . GLU A 1 98 ? -0.125 -11.721 0.799 1.00 98.06 98 GLU A N 1
ATOM 774 C CA . GLU A 1 98 ? -0.101 -12.639 1.937 1.00 98.06 98 GLU A CA 1
ATOM 775 C C . GLU A 1 98 ? 0.476 -12.002 3.210 1.00 98.06 98 GLU A C 1
ATOM 777 O O . GLU A 1 98 ? -0.051 -12.240 4.301 1.00 98.06 98 GLU A O 1
ATOM 782 N N . ASP A 1 99 ? 1.487 -11.140 3.078 1.00 98.06 99 ASP A N 1
ATOM 783 C CA . ASP A 1 99 ? 2.125 -10.446 4.198 1.00 98.06 99 ASP A CA 1
ATOM 784 C C . ASP A 1 99 ? 1.190 -9.391 4.799 1.00 98.06 99 ASP A C 1
ATOM 786 O O . ASP A 1 99 ? 1.101 -9.240 6.020 1.00 98.06 99 ASP A O 1
ATOM 790 N N . ILE A 1 100 ? 0.462 -8.662 3.948 1.00 98.19 100 ILE A N 1
ATOM 791 C CA . ILE A 1 100 ? -0.539 -7.677 4.381 1.00 98.19 100 ILE A CA 1
ATOM 792 C C . ILE A 1 100 ? -1.769 -8.382 4.963 1.00 98.19 100 ILE A C 1
ATOM 794 O O . ILE A 1 100 ? -2.264 -8.014 6.029 1.00 98.19 100 ILE A O 1
ATOM 798 N N . TYR A 1 101 ? -2.242 -9.441 4.309 1.00 98.12 101 TYR A N 1
ATOM 799 C CA . TYR A 1 101 ? -3.383 -10.237 4.751 1.00 98.12 101 TYR A CA 1
ATOM 800 C C . TYR A 1 101 ? -3.153 -10.828 6.149 1.00 98.12 101 TYR A C 1
ATOM 802 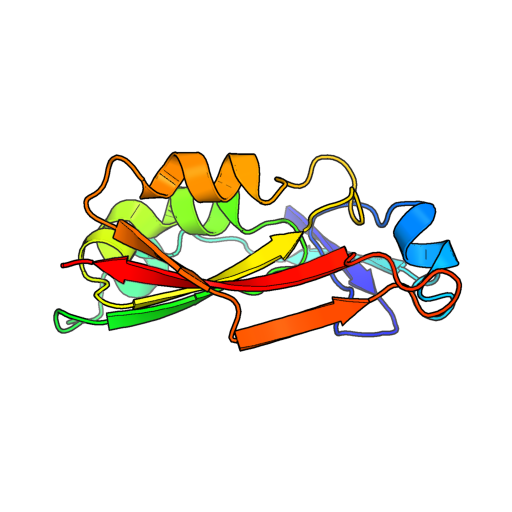O O . TYR A 1 101 ? -4.025 -10.730 7.021 1.00 98.12 101 TYR A O 1
ATOM 810 N N . ALA A 1 102 ? -1.965 -11.390 6.398 1.00 97.00 102 ALA A N 1
ATOM 811 C CA . ALA A 1 102 ? -1.606 -11.981 7.685 1.00 97.00 102 ALA A CA 1
ATOM 812 C C . ALA A 1 102 ? -1.636 -10.968 8.844 1.00 97.00 102 ALA A C 1
ATOM 814 O O . ALA A 1 102 ? -1.966 -11.340 9.974 1.00 97.00 102 ALA A O 1
ATOM 815 N N . GLN A 1 103 ? -1.356 -9.687 8.576 1.00 95.69 103 GLN A N 1
ATOM 816 C CA . GLN A 1 103 ? -1.404 -8.628 9.591 1.00 95.69 103 GLN A CA 1
ATOM 817 C C . GLN A 1 103 ? -2.831 -8.328 10.072 1.00 95.69 103 GLN A C 1
ATOM 819 O O . GLN A 1 103 ? -3.018 -7.932 11.224 1.00 95.69 103 GLN A O 1
ATOM 824 N N . PHE A 1 104 ? -3.846 -8.541 9.230 1.00 95.38 104 PHE A N 1
ATOM 825 C CA . PHE A 1 104 ? -5.223 -8.146 9.538 1.00 95.38 104 PHE A CA 1
ATOM 826 C C . PHE A 1 104 ? -6.138 -9.298 9.945 1.00 95.38 104 PHE A C 1
ATOM 828 O O . PHE A 1 104 ? -7.058 -9.090 10.736 1.00 95.38 104 PHE A O 1
ATOM 835 N N . ILE A 1 105 ? -5.877 -10.524 9.491 1.00 92.12 105 ILE A N 1
ATOM 836 C CA . ILE A 1 105 ? -6.812 -11.636 9.716 1.00 92.12 105 ILE A CA 1
ATOM 837 C C . ILE A 1 105 ? -6.987 -12.003 11.201 1.00 92.12 105 ILE A C 1
ATOM 839 O O . ILE A 1 105 ? -8.045 -12.475 11.612 1.00 92.12 105 ILE A O 1
ATOM 843 N N . SER A 1 106 ? -5.972 -11.744 12.033 1.00 88.00 106 SER A N 1
ATOM 844 C CA . SER A 1 106 ? -6.024 -11.973 13.485 1.00 88.00 106 SER A CA 1
ATOM 845 C C . SER A 1 106 ? -6.590 -10.790 14.284 1.00 88.00 106 SER A C 1
ATOM 847 O O . SER A 1 106 ? -6.786 -10.910 15.491 1.00 88.00 106 SER A O 1
ATOM 849 N N . THR A 1 107 ? -6.885 -9.657 13.634 1.00 89.69 107 THR A N 1
ATOM 850 C CA . THR A 1 107 ? -7.308 -8.403 14.291 1.00 89.69 107 THR A CA 1
ATOM 851 C C . THR A 1 107 ? -8.794 -8.080 14.083 1.00 89.69 107 THR A C 1
ATOM 853 O O . THR A 1 107 ? -9.228 -6.943 14.257 1.00 89.69 107 THR A O 1
ATOM 856 N N . GLY A 1 108 ? -9.597 -9.089 13.726 1.00 94.00 108 GLY A N 1
ATOM 857 C CA . GLY A 1 108 ? -11.049 -8.965 13.544 1.00 94.00 108 GLY A CA 1
ATOM 858 C C . GLY A 1 108 ? -11.477 -8.444 12.170 1.00 94.00 108 GLY A C 1
ATOM 859 O O . GLY A 1 108 ? -12.674 -8.322 11.907 1.00 94.00 108 GLY A O 1
ATOM 860 N N . PHE A 1 109 ? -10.524 -8.166 11.279 1.00 97.69 109 PHE A N 1
ATOM 861 C CA . PHE A 1 109 ? -10.811 -7.894 9.878 1.00 97.69 109 PHE A CA 1
ATOM 862 C C . PHE A 1 109 ? -10.969 -9.187 9.087 1.00 97.69 109 PHE A C 1
ATOM 864 O O . PHE A 1 109 ? -10.230 -10.153 9.273 1.00 97.69 109 PHE A O 1
ATOM 871 N N . ARG A 1 110 ? -11.885 -9.163 8.124 1.00 97.62 110 ARG A N 1
ATOM 872 C CA . ARG A 1 110 ? -11.943 -10.135 7.033 1.00 97.62 110 ARG A CA 1
ATOM 873 C C . ARG A 1 110 ? -11.609 -9.447 5.719 1.00 97.62 110 ARG A C 1
ATOM 875 O O . ARG A 1 110 ? -11.978 -8.292 5.514 1.00 97.62 110 ARG A O 1
ATOM 882 N N . TYR A 1 111 ? -10.989 -10.182 4.808 1.00 98.06 111 TYR A N 1
ATOM 883 C CA . TYR A 1 111 ? -10.891 -9.756 3.418 1.00 98.06 111 TYR A CA 1
ATOM 884 C C . TYR A 1 111 ? -12.287 -9.752 2.771 1.00 98.06 111 TYR A C 1
ATOM 886 O O . TYR A 1 111 ? -13.112 -10.638 3.022 1.00 98.06 111 TYR A O 1
ATOM 894 N N . ALA A 1 112 ? -12.578 -8.718 1.989 1.00 97.81 112 ALA A N 1
ATOM 895 C CA . ALA A 1 112 ? -13.890 -8.453 1.405 1.00 97.81 112 ALA A CA 1
ATOM 896 C C . ALA A 1 112 ? -13.855 -8.310 -0.126 1.00 97.81 112 ALA A C 1
ATOM 898 O O . ALA A 1 112 ? -14.859 -7.917 -0.714 1.00 97.81 112 ALA A O 1
ATOM 899 N N . GLY A 1 113 ? -12.738 -8.670 -0.764 1.00 97.81 113 GLY A N 1
ATOM 900 C CA . GLY A 1 113 ? -12.539 -8.561 -2.208 1.00 97.81 113 GLY A CA 1
ATOM 901 C C . GLY A 1 113 ? -11.641 -7.388 -2.594 1.00 97.81 113 GLY A C 1
ATOM 902 O O . GLY A 1 113 ? -11.038 -6.746 -1.736 1.00 97.81 113 GLY A O 1
ATOM 903 N N . ASN A 1 114 ? -11.553 -7.130 -3.898 1.00 98.00 114 ASN A N 1
ATOM 904 C CA . ASN A 1 114 ? -10.772 -6.035 -4.472 1.00 98.00 114 ASN A CA 1
ATOM 905 C C . ASN A 1 114 ? -11.713 -4.971 -5.043 1.00 98.00 114 ASN A C 1
ATOM 907 O O . ASN A 1 114 ? -12.721 -5.326 -5.658 1.00 98.00 114 ASN A O 1
ATOM 911 N N . LEU A 1 115 ? -11.370 -3.694 -4.863 1.00 96.88 115 LEU A N 1
ATOM 912 C CA . LEU A 1 115 ? -12.060 -2.581 -5.518 1.00 96.88 115 LEU A CA 1
ATOM 913 C C . LEU A 1 115 ? -11.607 -2.430 -6.974 1.00 96.88 115 LEU A C 1
ATOM 915 O O . LEU A 1 115 ? -12.444 -2.335 -7.866 1.00 96.88 115 LEU A O 1
ATOM 919 N N . ASP A 1 116 ? -10.293 -2.438 -7.190 1.00 94.88 116 ASP A N 1
ATOM 920 C CA . ASP A 1 116 ? -9.658 -2.339 -8.504 1.00 94.88 116 ASP A CA 1
ATOM 921 C C . ASP A 1 116 ? -8.445 -3.275 -8.587 1.00 94.88 116 ASP A C 1
ATOM 923 O O . ASP A 1 116 ? -7.967 -3.785 -7.565 1.00 94.88 116 ASP A O 1
ATOM 927 N N . GLN A 1 117 ? -7.985 -3.546 -9.807 1.00 97.38 117 GLN A N 1
ATOM 928 C CA . GLN A 1 117 ? -6.845 -4.407 -10.097 1.00 97.38 117 GLN A CA 1
ATOM 929 C C . GLN A 1 117 ? -6.001 -3.836 -11.230 1.00 97.38 117 GLN A C 1
ATOM 931 O O . GLN A 1 117 ? -6.505 -3.468 -12.290 1.00 97.38 117 GLN A O 1
ATOM 936 N N . VAL A 1 118 ? -4.687 -3.868 -11.036 1.00 97.25 118 VAL A N 1
ATOM 937 C CA . VAL A 1 118 ? -3.713 -3.580 -12.085 1.00 97.25 118 VAL A CA 1
ATOM 938 C C . VAL A 1 118 ? -3.231 -4.902 -12.653 1.00 97.25 118 VAL A C 1
ATOM 940 O O . VAL A 1 118 ? -2.746 -5.766 -11.922 1.00 97.25 118 VAL A O 1
ATOM 943 N N . VAL A 1 119 ? -3.344 -5.051 -13.970 1.00 97.75 119 VAL A N 1
ATOM 944 C CA . VAL A 1 119 ? -2.869 -6.232 -14.691 1.00 97.75 119 VAL A CA 1
ATOM 945 C C . VAL A 1 119 ? -1.652 -5.897 -15.535 1.00 97.75 119 VAL A C 1
ATOM 947 O O . VAL A 1 119 ? -1.504 -4.789 -16.051 1.00 97.75 119 VAL A O 1
ATOM 950 N N . ASN A 1 120 ? -0.785 -6.882 -15.710 1.00 96.94 120 ASN A N 1
ATOM 951 C CA . ASN A 1 120 ? 0.329 -6.810 -16.626 1.00 96.94 120 ASN A CA 1
ATOM 952 C C . ASN A 1 120 ? -0.213 -6.694 -18.063 1.00 96.94 120 ASN A C 1
ATOM 954 O O . ASN A 1 120 ? -0.944 -7.583 -18.515 1.00 96.94 120 ASN A O 1
ATOM 958 N N . PRO A 1 121 ? 0.152 -5.637 -18.811 1.00 94.88 121 PRO A N 1
ATOM 959 C CA . PRO A 1 121 ? -0.423 -5.375 -20.128 1.00 94.88 121 PRO A CA 1
ATOM 960 C C . PRO A 1 121 ? -0.002 -6.391 -21.199 1.00 94.88 121 PRO A C 1
ATOM 962 O O . PRO A 1 121 ? -0.594 -6.419 -22.275 1.00 94.88 121 PRO A O 1
ATOM 965 N N . VAL A 1 122 ? 1.017 -7.215 -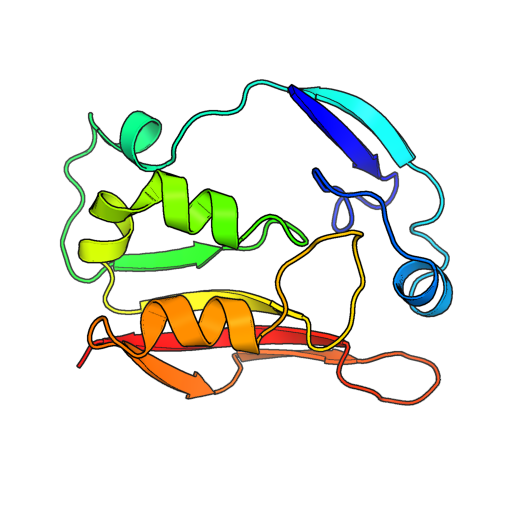20.931 1.00 92.25 122 VAL A N 1
ATOM 966 C CA . VAL A 1 122 ? 1.555 -8.190 -21.888 1.00 92.25 122 VAL A CA 1
ATOM 967 C C . VAL A 1 122 ? 0.904 -9.561 -21.727 1.00 92.25 122 VAL A C 1
ATOM 969 O O . VAL A 1 122 ? 0.536 -10.181 -22.723 1.00 92.25 122 VAL A O 1
ATOM 972 N N . ASN A 1 123 ? 0.784 -10.057 -20.493 1.00 94.25 123 ASN A N 1
ATOM 973 C CA . ASN A 1 123 ? 0.348 -11.432 -20.216 1.00 94.25 123 ASN A CA 1
ATOM 974 C C . ASN A 1 123 ? -0.970 -11.527 -19.420 1.00 94.25 123 ASN A C 1
ATOM 976 O O . ASN A 1 123 ? -1.483 -12.631 -19.251 1.00 94.25 123 ASN A O 1
ATOM 980 N N . GLY A 1 124 ? -1.527 -10.404 -18.952 1.00 96.19 124 GLY A N 1
ATOM 981 C CA . GLY A 1 124 ? -2.778 -10.360 -18.191 1.00 96.19 124 GLY A CA 1
ATOM 982 C C . GLY A 1 124 ? -2.677 -10.835 -16.737 1.00 96.19 124 GLY A C 1
ATOM 983 O O . GLY A 1 124 ? -3.707 -10.991 -16.087 1.00 96.19 124 GLY A O 1
ATOM 984 N N . GLU A 1 125 ? -1.471 -11.078 -16.218 1.00 97.19 125 GLU A N 1
ATOM 985 C CA . GLU A 1 125 ? -1.245 -11.412 -14.808 1.00 97.19 125 GLU A CA 1
ATOM 986 C C . GLU A 1 125 ? -1.686 -10.261 -13.893 1.00 97.19 125 GLU A C 1
ATOM 988 O O . GLU A 1 125 ? -1.410 -9.100 -14.186 1.00 97.19 125 GLU A O 1
ATOM 993 N N . ILE A 1 126 ? -2.351 -10.561 -12.776 1.00 98.00 126 ILE A N 1
ATOM 994 C CA . ILE A 1 126 ? -2.718 -9.542 -11.783 1.00 98.00 126 ILE A CA 1
ATOM 995 C C . ILE A 1 126 ? -1.454 -9.147 -11.015 1.00 98.00 126 ILE A C 1
ATOM 997 O O . ILE A 1 126 ? -0.835 -9.982 -10.362 1.00 98.00 126 ILE A O 1
ATOM 1001 N N . LEU A 1 127 ? -1.083 -7.871 -11.088 1.00 97.94 127 LEU A N 1
ATOM 1002 C CA . LEU A 1 127 ? 0.116 -7.327 -10.455 1.00 97.94 127 LEU A CA 1
ATOM 1003 C C . LEU A 1 127 ? -0.195 -6.741 -9.081 1.00 97.94 127 LEU A C 1
ATOM 1005 O O . LEU A 1 127 ? 0.458 -7.088 -8.097 1.00 97.94 127 LEU A O 1
ATOM 1009 N N . GLN A 1 128 ? -1.213 -5.884 -9.022 1.00 98.12 128 GLN A N 1
ATOM 1010 C CA . GLN A 1 128 ? -1.661 -5.187 -7.819 1.00 98.12 128 GLN A CA 1
ATOM 1011 C C . GLN A 1 128 ? -3.184 -5.198 -7.721 1.00 98.12 128 GLN A C 1
ATOM 1013 O O . GLN A 1 128 ? -3.888 -5.383 -8.716 1.00 98.12 128 GLN A O 1
ATOM 1018 N N . ALA A 1 129 ? -3.693 -4.968 -6.518 1.00 98.38 129 ALA A N 1
ATOM 1019 C CA . ALA A 1 129 ? -5.097 -4.675 -6.294 1.00 98.38 129 ALA A CA 1
ATOM 1020 C C . ALA A 1 129 ? -5.291 -3.716 -5.125 1.00 98.38 129 ALA A C 1
ATOM 1022 O O . ALA A 1 129 ? -4.495 -3.685 -4.192 1.00 98.38 129 ALA A O 1
ATOM 1023 N N . ASP A 1 130 ? -6.421 -3.023 -5.138 1.00 98.38 130 ASP A N 1
ATOM 1024 C CA . ASP A 1 130 ? -6.939 -2.331 -3.966 1.00 98.38 130 ASP A CA 1
ATOM 1025 C C . ASP A 1 130 ? -7.758 -3.307 -3.117 1.00 98.38 130 ASP A C 1
ATOM 1027 O O . ASP A 1 130 ? -8.957 -3.506 -3.338 1.00 98.38 130 ASP A O 1
ATOM 1031 N N . ALA A 1 131 ? -7.102 -3.947 -2.149 1.00 98.44 131 ALA A N 1
ATOM 1032 C CA . ALA A 1 131 ? -7.719 -4.934 -1.274 1.00 98.44 131 ALA A CA 1
ATOM 1033 C C . ALA A 1 131 ? -8.598 -4.271 -0.207 1.00 98.44 131 ALA A C 1
ATOM 1035 O O . ALA A 1 131 ? -8.157 -3.393 0.537 1.00 98.44 131 ALA A O 1
ATOM 1036 N N . ILE A 1 132 ? -9.838 -4.747 -0.091 1.00 98.62 132 ILE A N 1
ATOM 1037 C CA . ILE A 1 132 ? -10.803 -4.286 0.906 1.00 98.62 132 ILE A CA 1
ATOM 1038 C C . ILE A 1 132 ? -10.769 -5.230 2.108 1.00 98.62 132 ILE A C 1
ATOM 1040 O O . ILE A 1 132 ? -10.983 -6.437 1.970 1.00 98.62 132 ILE A O 1
ATOM 1044 N N . PHE A 1 133 ? -10.594 -4.678 3.307 1.00 98.44 133 PHE A N 1
ATOM 1045 C CA . PHE A 1 133 ? -10.788 -5.394 4.566 1.00 98.44 133 PHE A CA 1
ATOM 1046 C C . PHE A 1 133 ? -11.879 -4.720 5.394 1.00 98.44 133 PHE A C 1
ATOM 1048 O O . PHE A 1 133 ? -11.909 -3.499 5.514 1.00 98.44 133 PHE A O 1
ATOM 1055 N N . ILE A 1 134 ? -12.773 -5.514 5.985 1.00 98.25 134 ILE A N 1
ATOM 1056 C CA . ILE A 1 134 ? -13.889 -5.015 6.801 1.00 98.25 134 ILE A CA 1
ATOM 1057 C C . ILE A 1 134 ? -13.819 -5.655 8.182 1.00 98.25 134 ILE A C 1
ATOM 1059 O O . ILE A 1 134 ? -13.686 -6.876 8.292 1.00 98.25 134 ILE A O 1
ATOM 1063 N N . ARG A 1 135 ? -13.911 -4.836 9.231 1.00 96.62 135 ARG A N 1
ATOM 1064 C CA . ARG A 1 135 ? -14.030 -5.300 10.614 1.00 96.62 135 ARG A CA 1
ATOM 1065 C C . ARG A 1 135 ? -15.502 -5.500 10.950 1.00 96.62 135 ARG A C 1
ATOM 1067 O O . ARG A 1 135 ? -16.295 -4.575 10.775 1.00 96.62 135 ARG A O 1
ATOM 1074 N N . ASN A 1 136 ? -15.868 -6.698 11.404 1.00 79.31 136 ASN A N 1
ATOM 1075 C CA . ASN A 1 136 ? -17.246 -6.992 11.819 1.00 79.31 136 ASN A CA 1
ATOM 1076 C C . ASN A 1 136 ? -17.613 -6.216 13.084 1.00 79.31 136 ASN A C 1
ATOM 1078 O O . ASN A 1 136 ? -16.757 -6.121 13.986 1.00 79.31 136 ASN A O 1
#

Radius of gyration: 15.57 Å; chains: 1; bounding box: 34×28×40 Å

pLDDT: mean 96.64, std 2.43, range [79.31, 98.62]